Protein AF-A0A5M3WFB1-F1 (afdb_monomer)

Organism: NCBI:txid150177

Solvent-accessible surface area (backbone atoms only — not comparable to full-atom values): 5311 Å² total; per-residue (Å²): 134,85,79,57,70,68,58,54,53,51,54,52,50,53,52,51,53,53,52,54,74,70,43,91,53,64,64,71,72,43,43,65,61,46,36,66,29,80,88,27,62,58,28,31,40,52,50,42,56,74,67,59,83,50,86,49,73,70,54,30,53,52,51,15,51,51,53,44,51,52,52,53,50,51,51,52,52,53,52,52,52,55,50,51,54,52,51,52,59,59,73,77,105

Foldseek 3Di:
DDDDPVVVVVVVVVVVVVVVVPDPDPCVVCVVVVLCDLQDLNVLLVVLVVVVPDDDPVVSSVRSVVSSVVVVVVVVVVVVVVVVVVVVVVVVD

Structure (mmCIF, N/CA/C/O backbone):
data_AF-A0A5M3WFB1-F1
#
_entry.id   AF-A0A5M3WFB1-F1
#
loop_
_atom_site.group_PDB
_atom_site.id
_atom_site.type_symbol
_atom_site.label_atom_id
_atom_site.label_alt_id
_atom_site.label_comp_id
_atom_site.label_asym_id
_atom_site.label_entity_id
_atom_site.label_seq_id
_atom_site.pdbx_PDB_ins_code
_atom_site.Cartn_x
_atom_site.Cartn_y
_atom_site.Cartn_z
_atom_site.occupancy
_atom_site.B_iso_or_equiv
_atom_site.auth_seq_id
_atom_site.auth_comp_id
_atom_site.auth_asym_id
_atom_site.auth_atom_id
_atom_site.pdbx_PDB_model_num
ATOM 1 N N . MET A 1 1 ? 25.811 -29.588 -16.305 1.00 66.56 1 MET A N 1
ATOM 2 C CA . MET A 1 1 ? 26.161 -28.238 -16.805 1.00 66.56 1 MET A CA 1
ATOM 3 C C . MET A 1 1 ? 24.993 -27.297 -16.527 1.00 66.56 1 MET A C 1
ATOM 5 O O . MET A 1 1 ? 23.859 -27.699 -16.760 1.00 66.56 1 MET A O 1
ATOM 9 N N . ALA A 1 2 ? 25.236 -26.109 -15.965 1.00 73.75 2 ALA A N 1
ATOM 10 C CA . ALA A 1 2 ? 24.181 -25.124 -15.696 1.00 73.75 2 ALA A CA 1
ATOM 11 C C . ALA A 1 2 ? 23.726 -24.452 -17.005 1.00 73.75 2 ALA A C 1
ATOM 13 O O . ALA A 1 2 ? 24.557 -24.175 -17.867 1.00 73.75 2 ALA A O 1
ATOM 14 N N . ARG A 1 3 ? 22.417 -24.209 -17.166 1.00 75.81 3 ARG A N 1
ATOM 15 C CA . ARG A 1 3 ? 21.880 -23.533 -18.360 1.00 75.81 3 ARG A CA 1
ATOM 16 C C . ARG A 1 3 ? 22.332 -22.067 -18.408 1.00 75.81 3 ARG A C 1
ATOM 18 O O . ARG A 1 3 ? 22.365 -21.425 -17.355 1.00 75.81 3 ARG A O 1
ATOM 25 N N . PRO A 1 4 ? 22.619 -21.512 -19.596 1.00 83.12 4 PRO A N 1
ATOM 26 C CA . PRO A 1 4 ? 22.940 -20.098 -19.747 1.00 83.12 4 PRO A CA 1
ATOM 27 C C . PRO A 1 4 ? 21.760 -19.199 -19.333 1.00 83.12 4 PRO A C 1
ATOM 29 O O . PRO A 1 4 ? 20.585 -19.556 -19.451 1.00 83.12 4 PRO A O 1
ATOM 32 N N . GLN A 1 5 ? 22.068 -17.995 -18.847 1.00 81.81 5 GLN A N 1
ATOM 33 C CA . GLN A 1 5 ? 21.086 -17.076 -18.250 1.00 81.81 5 GLN A CA 1
ATOM 34 C C . GLN A 1 5 ? 19.965 -16.647 -19.218 1.00 81.81 5 GLN A C 1
ATOM 36 O O . GLN A 1 5 ? 18.823 -16.426 -18.804 1.00 81.81 5 GLN A O 1
ATOM 41 N N . SER A 1 6 ? 20.269 -16.548 -20.514 1.00 84.50 6 SER A N 1
ATOM 42 C CA . SER A 1 6 ? 19.301 -16.233 -21.572 1.00 84.50 6 SER A CA 1
ATOM 43 C C . SER A 1 6 ? 18.230 -17.320 -21.718 1.00 84.50 6 SER A C 1
ATOM 45 O O . SER A 1 6 ? 17.040 -17.004 -21.807 1.00 84.50 6 SER A O 1
ATOM 47 N N . GLU A 1 7 ? 18.621 -18.593 -21.651 1.00 82.69 7 GLU A N 1
ATOM 48 C CA . GLU A 1 7 ? 17.697 -19.731 -21.682 1.00 82.69 7 GLU A CA 1
ATOM 49 C C . GLU A 1 7 ? 16.826 -19.786 -20.426 1.00 82.69 7 GLU A C 1
ATOM 51 O O . GLU A 1 7 ? 15.615 -19.994 -20.518 1.00 82.69 7 GLU A O 1
ATOM 56 N N . LEU A 1 8 ? 17.401 -19.525 -19.246 1.00 86.44 8 LEU A N 1
ATOM 57 C CA . LEU A 1 8 ? 16.634 -19.446 -17.997 1.00 86.44 8 LEU A CA 1
ATOM 58 C C . LEU A 1 8 ? 15.572 -18.337 -18.050 1.00 86.44 8 LEU A C 1
ATOM 60 O O . LEU A 1 8 ? 14.443 -18.532 -17.598 1.00 86.44 8 LEU A O 1
ATOM 64 N N . SER A 1 9 ? 15.907 -17.188 -18.641 1.00 90.31 9 SER A N 1
ATOM 65 C CA . SER A 1 9 ? 14.964 -16.086 -18.862 1.00 90.31 9 SER A CA 1
ATOM 66 C C . SER A 1 9 ? 13.818 -16.471 -19.808 1.00 90.31 9 SER A C 1
ATOM 68 O O . SER A 1 9 ? 12.656 -16.165 -19.527 1.00 90.31 9 SER A O 1
ATOM 70 N N . ALA A 1 10 ? 14.113 -17.168 -20.909 1.00 91.19 10 ALA A N 1
ATOM 71 C CA . ALA A 1 10 ? 13.094 -17.627 -21.855 1.00 91.19 10 ALA A CA 1
ATOM 72 C C . ALA A 1 10 ? 12.145 -18.665 -21.228 1.00 91.19 10 ALA A C 1
ATOM 74 O O . ALA A 1 10 ? 10.925 -18.550 -21.359 1.00 91.19 10 ALA A O 1
ATOM 75 N N . VAL A 1 11 ? 12.687 -19.629 -20.474 1.00 92.19 11 VAL A N 1
ATOM 76 C CA . VAL A 1 11 ? 11.893 -20.646 -19.760 1.00 92.19 11 VAL A CA 1
ATOM 77 C C . VAL A 1 11 ? 10.960 -20.003 -18.733 1.00 92.19 11 VAL A C 1
ATOM 79 O O . VAL A 1 11 ? 9.786 -20.366 -18.661 1.00 92.19 11 VAL A O 1
ATOM 82 N N . ARG A 1 12 ? 11.447 -19.015 -17.970 1.00 92.38 12 ARG A N 1
ATOM 83 C CA . ARG A 1 12 ? 10.628 -18.285 -16.988 1.00 92.38 12 ARG A CA 1
ATOM 84 C C . ARG A 1 12 ? 9.483 -17.523 -17.649 1.00 92.38 12 ARG A C 1
ATOM 86 O O . ARG A 1 12 ? 8.360 -17.609 -17.165 1.00 92.38 12 ARG A O 1
ATOM 93 N N . ARG A 1 13 ? 9.745 -16.829 -18.763 1.00 92.50 13 ARG A N 1
ATOM 94 C CA . ARG A 1 13 ? 8.700 -16.123 -19.526 1.00 92.50 13 ARG A CA 1
ATOM 95 C C . ARG A 1 13 ? 7.623 -17.084 -20.020 1.00 92.50 13 ARG A C 1
ATOM 97 O O . ARG A 1 13 ? 6.460 -16.900 -19.682 1.00 92.50 13 ARG A O 1
ATOM 104 N N . ARG A 1 14 ? 8.021 -18.183 -20.670 1.00 95.50 14 ARG A N 1
ATOM 105 C CA . ARG A 1 14 ? 7.082 -19.219 -21.127 1.00 95.50 14 ARG A CA 1
ATOM 106 C C . ARG A 1 14 ? 6.228 -19.775 -19.982 1.00 95.50 14 ARG A C 1
ATOM 108 O O . ARG A 1 14 ? 5.031 -19.980 -20.154 1.00 95.50 14 ARG A O 1
ATOM 115 N N . ALA A 1 15 ? 6.825 -20.021 -18.815 1.00 93.62 15 ALA A N 1
ATOM 116 C CA . ALA A 1 15 ? 6.091 -20.507 -17.647 1.00 93.62 15 ALA A CA 1
ATOM 117 C C . ALA A 1 15 ? 5.059 -19.485 -17.134 1.00 93.62 15 ALA A C 1
ATOM 119 O O . ALA A 1 15 ? 3.938 -19.866 -16.793 1.00 93.62 15 ALA A O 1
ATOM 120 N N . VAL A 1 16 ? 5.415 -18.196 -17.115 1.00 93.44 16 VAL A N 1
ATOM 121 C CA . VAL A 1 16 ? 4.504 -17.101 -16.746 1.00 93.44 16 VAL A CA 1
ATOM 122 C C . VAL A 1 16 ? 3.344 -16.997 -17.737 1.00 93.44 16 VAL A C 1
ATOM 124 O O . VAL A 1 16 ? 2.193 -16.949 -17.302 1.00 93.44 16 VAL A O 1
ATOM 127 N N . ASP A 1 17 ? 3.618 -17.045 -19.040 1.00 94.56 17 ASP A N 1
ATOM 128 C CA . ASP A 1 17 ? 2.588 -16.962 -20.084 1.00 94.56 17 ASP A CA 1
ATOM 129 C C . ASP A 1 17 ? 1.589 -18.121 -19.980 1.00 94.56 17 ASP A C 1
ATOM 131 O O . ASP A 1 17 ? 0.376 -17.906 -19.967 1.00 94.56 17 ASP A O 1
ATOM 135 N N . ILE A 1 18 ? 2.086 -19.352 -19.800 1.00 96.12 18 ILE A N 1
ATOM 136 C CA . ILE A 1 18 ? 1.240 -20.537 -19.583 1.00 96.12 18 ILE A CA 1
ATOM 137 C C . ILE A 1 18 ? 0.408 -20.386 -18.304 1.00 96.12 18 ILE A C 1
ATOM 139 O O . ILE A 1 18 ? -0.782 -20.702 -18.296 1.00 96.12 18 ILE A O 1
ATOM 143 N N . SER A 1 19 ? 1.012 -19.900 -17.216 1.00 93.88 19 SER A N 1
ATOM 144 C CA . SER A 1 19 ? 0.302 -19.676 -15.955 1.00 93.88 19 SER A CA 1
ATOM 145 C C . SER A 1 19 ? -0.833 -18.657 -16.113 1.00 93.88 19 SER A C 1
ATOM 147 O O . SER A 1 19 ? -1.914 -18.860 -15.557 1.00 93.88 19 SER A O 1
ATOM 149 N N . TRP A 1 20 ? -0.618 -17.571 -16.860 1.00 93.50 20 TRP A N 1
ATOM 150 C CA . TRP A 1 20 ? -1.653 -16.564 -17.111 1.00 93.50 20 TRP A CA 1
ATOM 151 C C . TRP A 1 20 ? -2.740 -17.042 -18.066 1.00 93.50 20 TRP A C 1
ATOM 153 O O . TRP A 1 20 ? -3.899 -16.698 -17.857 1.00 93.50 20 TRP A O 1
ATOM 163 N N . ALA A 1 21 ? -2.394 -17.852 -19.067 1.00 93.56 21 ALA A N 1
ATOM 164 C CA . ALA A 1 21 ? -3.369 -18.461 -19.969 1.00 93.56 21 ALA A CA 1
ATOM 165 C C . ALA A 1 21 ? -4.315 -19.427 -19.234 1.00 93.56 21 ALA A C 1
ATOM 167 O O . ALA A 1 21 ? -5.482 -19.541 -19.591 1.00 93.56 21 ALA A O 1
ATOM 168 N N . ARG A 1 22 ? -3.826 -20.096 -18.182 1.00 93.31 22 ARG A N 1
ATOM 169 C CA . ARG A 1 22 ? -4.614 -21.014 -17.341 1.00 93.31 22 ARG A CA 1
ATOM 170 C C . ARG A 1 22 ? -5.385 -20.331 -16.213 1.00 93.31 22 ARG A C 1
ATOM 172 O O . ARG A 1 22 ? -6.086 -21.016 -15.482 1.00 93.31 22 ARG A O 1
ATOM 179 N N . THR A 1 23 ? -5.208 -19.026 -16.014 1.00 94.19 23 THR A N 1
ATOM 180 C CA . THR A 1 23 ? -5.876 -18.292 -14.933 1.00 94.19 23 THR A CA 1
ATOM 181 C C . THR A 1 23 ? -7.210 -17.745 -15.457 1.00 94.19 23 THR A C 1
ATOM 183 O O . THR A 1 23 ? -7.172 -16.795 -16.241 1.00 94.19 23 THR A O 1
ATOM 186 N N . PRO A 1 24 ? -8.365 -18.312 -15.054 1.00 89.62 24 PRO A N 1
ATOM 187 C CA . PRO A 1 24 ? -9.674 -17.888 -15.554 1.00 89.62 24 PRO A CA 1
ATOM 188 C C . PRO A 1 24 ? -10.054 -16.486 -15.064 1.00 89.62 24 PRO A C 1
ATOM 190 O O . PRO A 1 24 ? -10.540 -15.680 -15.851 1.00 89.62 24 PRO A O 1
ATOM 193 N N . ASP A 1 25 ? -9.750 -16.164 -13.803 1.00 94.38 25 ASP A N 1
ATOM 194 C CA . ASP A 1 25 ? -9.923 -14.830 -13.233 1.00 94.38 25 ASP A CA 1
ATOM 195 C C . ASP A 1 25 ? -8.582 -14.276 -12.727 1.00 94.38 25 ASP A C 1
ATOM 197 O O . ASP A 1 25 ? -7.972 -14.758 -11.766 1.00 94.38 25 ASP A O 1
ATOM 201 N N . ARG A 1 26 ? -8.092 -13.236 -13.407 1.00 91.94 26 ARG A N 1
ATOM 202 C CA . ARG A 1 26 ? -6.842 -12.556 -13.041 1.00 91.94 26 ARG A CA 1
ATOM 203 C C . ARG A 1 26 ? -7.010 -11.630 -11.839 1.00 91.94 26 ARG A C 1
ATOM 205 O O . ARG A 1 26 ? -6.036 -11.426 -11.107 1.00 91.94 26 ARG A O 1
ATOM 212 N N . ALA A 1 27 ? -8.196 -11.058 -11.650 1.00 91.88 27 ALA A N 1
ATOM 213 C CA . ALA A 1 27 ? -8.486 -10.192 -10.517 1.00 91.88 27 ALA A CA 1
ATOM 214 C C . ALA A 1 27 ? -8.438 -11.015 -9.230 1.00 91.88 27 ALA A C 1
ATOM 216 O O . ALA A 1 27 ? -7.662 -10.680 -8.336 1.00 91.88 27 ALA A O 1
ATOM 217 N N . GLU A 1 28 ? -9.132 -12.154 -9.190 1.00 92.25 28 GLU A N 1
ATOM 218 C CA . GLU A 1 28 ? -9.105 -13.060 -8.036 1.00 92.25 28 GLU A CA 1
ATOM 219 C C . GLU A 1 28 ? -7.676 -13.518 -7.709 1.00 92.25 28 GLU A C 1
ATOM 221 O O . GLU A 1 28 ? -7.223 -13.400 -6.568 1.00 92.25 28 GLU A O 1
ATOM 226 N N . ARG A 1 29 ? -6.906 -13.935 -8.726 1.00 93.88 29 ARG A N 1
ATOM 227 C CA . ARG A 1 29 ? -5.512 -14.364 -8.534 1.00 93.88 29 ARG A CA 1
ATOM 228 C C . ARG A 1 29 ? -4.621 -13.270 -7.935 1.00 93.88 29 ARG A C 1
ATOM 230 O O . ARG A 1 29 ? -3.698 -13.576 -7.180 1.00 93.88 29 ARG A O 1
ATOM 237 N N . THR A 1 30 ? -4.837 -12.007 -8.301 1.00 93.94 30 THR A N 1
ATOM 238 C CA . THR A 1 30 ? -4.002 -10.882 -7.840 1.00 93.94 30 THR A CA 1
ATOM 239 C C . THR A 1 30 ? -4.532 -10.221 -6.573 1.00 93.94 30 THR A C 1
ATOM 241 O O . THR A 1 30 ? -3.773 -9.527 -5.892 1.00 93.94 30 THR A O 1
ATOM 244 N N . GLN A 1 31 ? -5.785 -10.479 -6.197 1.00 93.19 31 GLN A N 1
ATOM 245 C CA . GLN A 1 31 ? -6.441 -9.860 -5.051 1.00 93.19 31 GLN A CA 1
ATOM 246 C C . GLN A 1 31 ? -5.673 -10.022 -3.728 1.00 93.19 31 GLN A C 1
ATOM 248 O O . GLN A 1 31 ? -5.563 -9.029 -3.006 1.00 93.19 31 GLN A O 1
ATOM 253 N N . PRO A 1 32 ? -5.080 -11.188 -3.390 1.00 93.88 32 PRO A N 1
ATOM 254 C CA . PRO A 1 32 ? -4.300 -11.325 -2.161 1.00 93.88 32 PRO A CA 1
ATOM 255 C C . PRO A 1 32 ? -3.088 -10.389 -2.129 1.00 93.88 32 PRO A C 1
ATOM 257 O O . PRO A 1 32 ? -2.838 -9.727 -1.121 1.00 93.88 32 PRO A O 1
ATOM 260 N N . ALA A 1 33 ? -2.369 -10.279 -3.250 1.00 93.06 33 ALA A N 1
ATOM 261 C CA . ALA A 1 33 ? -1.226 -9.380 -3.371 1.00 93.06 33 ALA A CA 1
ATOM 262 C C . ALA A 1 33 ? -1.666 -7.909 -3.309 1.00 93.06 33 ALA A C 1
ATOM 264 O O . ALA A 1 33 ? -1.041 -7.103 -2.619 1.00 93.06 33 ALA A O 1
ATOM 265 N N . THR A 1 34 ? -2.779 -7.568 -3.963 1.00 92.62 34 THR A N 1
ATOM 266 C CA . THR A 1 34 ? -3.388 -6.233 -3.887 1.00 92.62 34 THR A CA 1
ATOM 267 C C . THR A 1 34 ? -3.785 -5.883 -2.454 1.00 92.62 34 THR A C 1
ATOM 269 O O . THR A 1 34 ? -3.465 -4.796 -1.980 1.00 92.62 34 THR A O 1
ATOM 272 N N . ASN A 1 35 ? -4.418 -6.804 -1.726 1.00 92.69 35 ASN A N 1
ATOM 273 C CA . ASN A 1 35 ? -4.826 -6.608 -0.333 1.00 92.69 35 ASN A CA 1
ATOM 274 C C . ASN A 1 35 ? -3.643 -6.483 0.629 1.00 92.69 35 ASN A C 1
ATOM 276 O O . ASN A 1 35 ? -3.759 -5.794 1.638 1.00 92.69 35 ASN A O 1
ATOM 280 N N . ALA A 1 36 ? -2.511 -7.111 0.314 1.00 93.19 36 ALA A N 1
ATOM 281 C CA . ALA A 1 36 ? -1.272 -6.962 1.068 1.00 93.19 36 ALA A CA 1
ATOM 282 C C . ALA A 1 36 ? -0.528 -5.651 0.756 1.00 93.19 36 ALA A C 1
ATOM 284 O O . ALA A 1 36 ? 0.378 -5.277 1.501 1.00 93.19 36 ALA A O 1
ATOM 285 N N . SER A 1 37 ? -0.894 -4.947 -0.318 1.00 94.06 37 SER A N 1
ATOM 286 C CA . SER A 1 37 ? -0.247 -3.706 -0.739 1.00 94.06 37 SER A CA 1
ATOM 287 C C . SER A 1 37 ? -0.799 -2.481 0.007 1.00 94.06 37 SER A C 1
ATOM 289 O O . SER A 1 37 ? -2.017 -2.375 0.166 1.00 94.06 37 SER A O 1
ATOM 291 N N . PRO A 1 38 ? 0.044 -1.483 0.348 1.00 94.69 38 PRO A N 1
ATOM 292 C CA . PRO A 1 38 ? -0.382 -0.187 0.899 1.00 94.69 38 PRO A CA 1
ATOM 293 C C . PRO A 1 38 ? -1.367 0.600 0.019 1.00 94.69 38 PRO A C 1
ATOM 295 O O . PRO A 1 38 ? -1.935 1.602 0.454 1.00 94.69 38 PRO A O 1
ATOM 298 N N . VAL A 1 39 ? -1.566 0.175 -1.231 1.00 91.56 39 VAL A N 1
ATOM 299 C CA . VAL A 1 39 ? -2.582 0.738 -2.129 1.00 91.56 39 VAL A CA 1
ATOM 300 C C . VAL A 1 39 ? -4.000 0.333 -1.707 1.00 91.56 39 VAL A C 1
ATOM 302 O O . VAL A 1 39 ? -4.933 1.110 -1.915 1.00 91.56 39 VAL A O 1
ATOM 305 N N . SER A 1 40 ? -4.171 -0.837 -1.086 1.00 94.88 40 SER A N 1
ATOM 306 C CA . SER A 1 40 ? -5.467 -1.330 -0.613 1.00 94.88 40 SER A CA 1
ATOM 307 C C . SER A 1 40 ? -5.775 -0.850 0.803 1.00 94.88 40 SER A C 1
ATOM 309 O O . SER A 1 40 ? -4.902 -0.793 1.667 1.00 94.88 40 SER A O 1
ATOM 311 N N . LEU A 1 41 ? -7.050 -0.564 1.076 1.00 95.06 41 LEU A N 1
ATOM 312 C CA . LEU A 1 41 ? -7.513 -0.248 2.428 1.00 95.06 41 LEU A CA 1
ATOM 313 C C . LEU A 1 41 ? -7.384 -1.458 3.373 1.00 95.06 41 LEU A C 1
ATOM 315 O O . LEU A 1 41 ? -7.133 -1.274 4.561 1.00 95.06 41 LEU A O 1
ATOM 319 N N . ALA A 1 42 ? -7.493 -2.684 2.847 1.00 95.50 42 ALA A N 1
ATOM 320 C CA . ALA A 1 42 ? -7.387 -3.916 3.632 1.00 95.50 42 ALA A CA 1
ATOM 321 C C . ALA A 1 42 ? -6.023 -4.050 4.332 1.00 95.50 42 ALA A C 1
ATOM 323 O O . ALA A 1 42 ? -5.966 -4.456 5.493 1.00 95.50 42 ALA A O 1
ATOM 324 N N . HIS A 1 43 ? -4.942 -3.630 3.664 1.00 96.56 43 HIS A N 1
ATOM 325 C CA . HIS A 1 43 ? -3.602 -3.560 4.248 1.00 96.56 43 HIS A CA 1
ATOM 326 C C . HIS A 1 43 ? -3.590 -2.693 5.513 1.00 96.56 43 HIS A C 1
ATOM 328 O O . HIS A 1 43 ? -3.074 -3.098 6.552 1.00 96.56 43 HIS A O 1
ATOM 334 N N . TRP A 1 44 ? -4.203 -1.509 5.445 1.00 96.06 44 TRP A N 1
ATOM 335 C CA . TRP A 1 44 ? -4.227 -0.560 6.556 1.00 96.06 44 TRP A CA 1
ATOM 336 C C . TRP A 1 44 ? -5.144 -1.003 7.690 1.00 96.06 44 TRP A C 1
ATOM 338 O O . TRP A 1 44 ? -4.796 -0.806 8.847 1.00 96.06 44 TRP A O 1
ATOM 348 N N . VAL A 1 45 ? -6.270 -1.652 7.386 1.00 95.69 45 VAL A N 1
ATOM 349 C CA . VAL A 1 45 ? -7.133 -2.257 8.414 1.00 95.69 45 VAL A CA 1
ATOM 350 C C . VAL A 1 45 ? -6.370 -3.328 9.188 1.00 95.69 45 VAL A C 1
ATOM 352 O O . VAL A 1 45 ? -6.395 -3.324 10.418 1.00 95.69 45 VAL A O 1
ATOM 355 N N . LYS A 1 46 ? -5.650 -4.211 8.483 1.00 95.06 46 LYS A N 1
ATOM 356 C CA . LYS A 1 46 ? -4.795 -5.221 9.116 1.00 95.06 46 LYS A CA 1
ATOM 357 C C . LYS A 1 46 ? -3.736 -4.564 10.004 1.00 95.06 46 LYS A C 1
ATOM 359 O O . LYS A 1 46 ? -3.624 -4.930 11.168 1.00 95.06 46 LYS A O 1
ATOM 364 N N . LYS A 1 47 ? -3.041 -3.548 9.490 1.00 94.88 47 LYS A N 1
ATOM 365 C CA . LYS A 1 47 ? -2.010 -2.820 10.237 1.00 94.88 47 LYS A CA 1
ATOM 366 C C . LYS A 1 47 ? -2.552 -2.145 11.504 1.00 94.88 47 LYS A C 1
ATOM 368 O O . LYS A 1 47 ? -1.968 -2.294 12.567 1.00 94.88 47 LYS A O 1
ATOM 373 N N . VAL A 1 48 ? -3.687 -1.448 11.418 1.00 95.25 48 VAL A N 1
ATOM 374 C CA . VAL A 1 48 ? -4.318 -0.792 12.581 1.00 95.25 48 VAL A CA 1
ATOM 375 C C . VAL A 1 48 ? -4.739 -1.816 13.638 1.00 95.25 48 VAL A C 1
ATOM 377 O O . VAL A 1 48 ? -4.586 -1.564 14.832 1.00 95.25 48 VAL A O 1
ATOM 380 N N . ARG A 1 49 ? -5.245 -2.980 13.213 1.00 94.25 49 ARG A N 1
ATOM 381 C CA . ARG A 1 49 ? -5.578 -4.081 14.128 1.00 94.25 49 ARG A CA 1
ATOM 382 C C . ARG A 1 49 ? -4.334 -4.648 14.814 1.00 94.25 49 ARG A C 1
ATOM 384 O O . ARG A 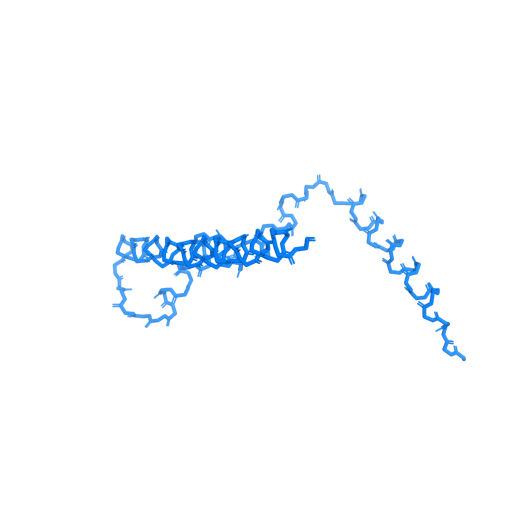1 49 ? -4.381 -4.884 16.015 1.00 94.25 49 ARG A O 1
ATOM 391 N N . GLU A 1 50 ? -3.239 -4.831 14.078 1.00 94.75 50 GLU A N 1
ATOM 392 C CA . GLU A 1 50 ? -1.952 -5.295 14.621 1.00 94.75 50 GLU A CA 1
ATOM 393 C C . GLU A 1 50 ? -1.335 -4.294 15.608 1.00 94.75 50 GLU A C 1
ATOM 395 O O . GLU A 1 50 ? -0.755 -4.704 16.608 1.00 94.7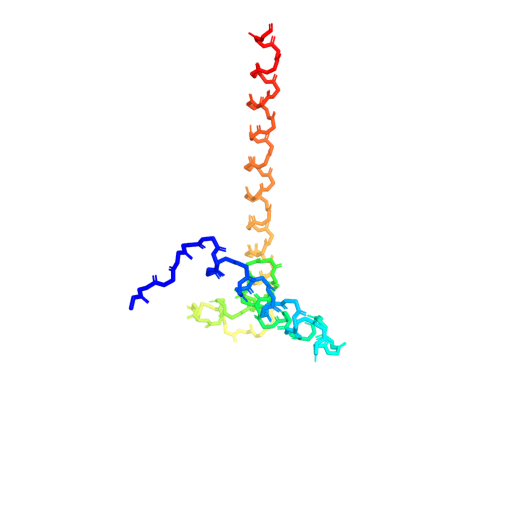5 50 GLU A O 1
ATOM 400 N N . GLU A 1 51 ? -1.500 -2.989 15.371 1.00 93.19 51 GLU A N 1
ATOM 401 C CA . GLU A 1 51 ? -1.055 -1.938 16.296 1.00 93.19 51 GLU A CA 1
ATOM 402 C C . GLU A 1 51 ? -1.852 -1.941 17.615 1.00 93.19 51 GLU A C 1
ATOM 404 O O . GLU A 1 51 ? -1.348 -1.482 18.638 1.00 93.19 51 GLU A O 1
ATOM 409 N N . GLY A 1 52 ? -3.094 -2.440 17.619 1.00 89.25 52 GLY A N 1
ATOM 410 C CA . GLY A 1 52 ? -3.914 -2.599 18.829 1.00 89.25 52 GLY A CA 1
ATOM 411 C C . GLY A 1 52 ? -4.338 -1.291 19.517 1.00 89.25 52 GLY A C 1
ATOM 412 O O . GLY A 1 52 ? -4.951 -1.327 20.585 1.00 89.25 52 GLY A O 1
ATOM 413 N N . LEU A 1 53 ? -4.040 -0.133 18.916 1.00 84.94 53 LEU A N 1
ATOM 414 C CA . LEU A 1 53 ? -4.313 1.197 19.477 1.00 84.94 53 LEU A CA 1
ATOM 415 C C . LEU A 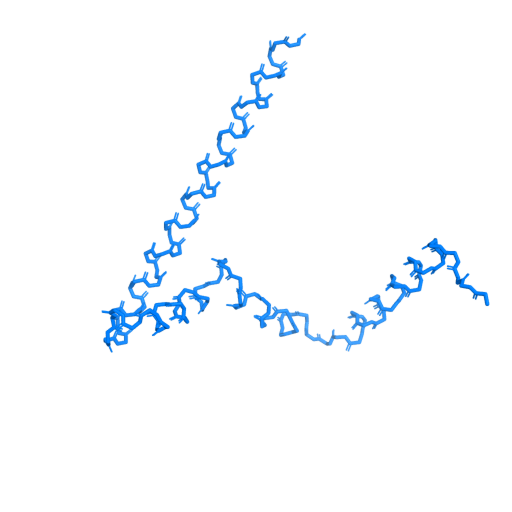1 53 ? -5.802 1.563 19.451 1.00 84.94 53 LEU A C 1
ATOM 417 O O . LEU A 1 53 ? -6.269 2.356 20.266 1.00 84.94 53 LEU A O 1
ATOM 421 N N . VAL A 1 54 ? -6.552 0.986 18.513 1.00 87.62 54 VAL A N 1
ATOM 422 C CA . VAL A 1 54 ? -7.973 1.262 18.305 1.00 87.62 54 VAL A CA 1
ATOM 423 C C . VAL A 1 54 ? -8.750 -0.042 18.432 1.00 87.62 54 VAL A C 1
ATOM 425 O O . VAL A 1 54 ? -8.469 -1.002 17.721 1.00 87.62 54 VAL A O 1
ATOM 428 N N . LYS A 1 55 ? -9.723 -0.079 19.350 1.00 84.06 55 LYS A N 1
ATOM 429 C CA . LYS A 1 55 ? -10.474 -1.303 19.696 1.00 84.06 55 LYS A CA 1
ATOM 430 C C . LYS A 1 55 ? -11.865 -1.388 19.062 1.00 84.06 55 LYS A C 1
ATOM 432 O O . LYS A 1 55 ? -12.414 -2.475 18.940 1.00 84.06 55 LYS A O 1
ATOM 437 N N . SER A 1 56 ? -12.442 -0.251 18.683 1.00 93.12 56 SER A N 1
ATOM 438 C CA . SER A 1 56 ? -13.754 -0.166 18.034 1.00 93.12 56 SER A CA 1
ATOM 439 C C . SER A 1 56 ? -13.617 -0.400 16.531 1.00 93.12 56 SER A C 1
ATOM 441 O O . SER A 1 56 ? -12.775 0.214 15.878 1.00 93.12 56 SER A O 1
ATOM 443 N N . GLU A 1 57 ? -14.465 -1.259 15.966 1.00 90.12 57 GLU A N 1
ATOM 444 C CA . GLU A 1 57 ? -14.417 -1.618 14.543 1.00 90.12 57 GLU A CA 1
ATOM 445 C C . GLU A 1 57 ? -14.664 -0.408 13.623 1.00 90.12 57 GLU A C 1
ATOM 447 O O . GLU A 1 57 ? -13.992 -0.237 12.603 1.00 90.12 57 GLU A O 1
ATOM 452 N N . ALA A 1 58 ? -15.571 0.492 14.015 1.00 91.19 58 ALA A N 1
ATOM 453 C CA . ALA A 1 58 ? -15.821 1.730 13.279 1.00 91.19 58 ALA A CA 1
ATOM 454 C C . ALA A 1 58 ? -14.588 2.652 13.277 1.00 91.19 58 ALA A C 1
ATOM 456 O O . ALA A 1 58 ? -14.247 3.258 12.254 1.00 91.19 58 ALA A O 1
ATOM 457 N N . ASP A 1 59 ? -13.884 2.717 14.407 1.00 93.69 59 ASP A N 1
ATOM 458 C CA . ASP A 1 59 ? -12.696 3.553 14.552 1.00 93.69 59 ASP A CA 1
ATOM 459 C C . ASP A 1 59 ? -11.478 2.941 13.851 1.00 93.69 59 ASP A C 1
ATOM 461 O O . ASP A 1 59 ? -10.669 3.683 13.288 1.00 93.69 59 ASP A O 1
ATOM 465 N N . ILE A 1 60 ? -11.377 1.607 13.784 1.00 94.75 60 ILE A N 1
ATOM 466 C CA . ILE A 1 60 ? -10.355 0.901 12.994 1.00 94.75 60 ILE A CA 1
ATOM 467 C C . ILE A 1 60 ? -10.469 1.298 1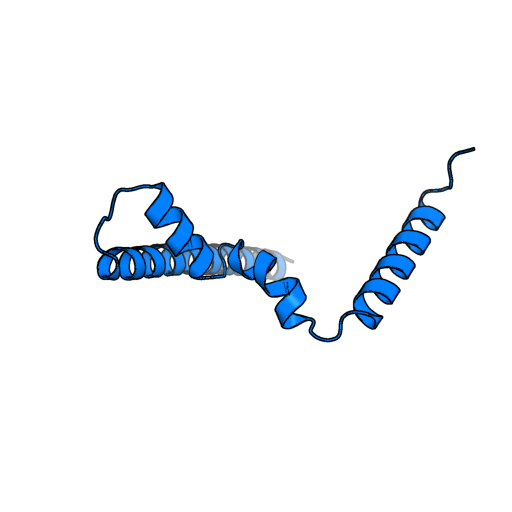1.520 1.00 94.75 60 ILE A C 1
ATOM 469 O O . ILE A 1 60 ? -9.473 1.672 10.894 1.00 94.75 60 ILE A O 1
ATOM 473 N N . LEU A 1 61 ? -11.683 1.281 10.961 1.00 95.06 61 LEU A N 1
ATOM 474 C CA . LEU A 1 61 ? -11.913 1.684 9.571 1.00 95.06 61 LEU A CA 1
ATOM 475 C C . LEU A 1 61 ? -11.560 3.157 9.334 1.00 95.06 61 LEU A C 1
ATOM 477 O O . LEU A 1 61 ? -10.983 3.500 8.297 1.00 95.06 61 LEU A O 1
ATOM 481 N N . LYS A 1 62 ? -11.884 4.038 10.284 1.00 95.81 62 LYS A N 1
ATOM 482 C CA . LYS A 1 62 ? -11.550 5.466 10.203 1.00 95.81 62 LYS A CA 1
ATOM 483 C C . LYS A 1 62 ? -10.037 5.694 10.250 1.00 95.81 62 LYS A C 1
ATOM 485 O O . LYS A 1 62 ? -9.506 6.423 9.409 1.00 95.81 62 LYS A O 1
ATOM 490 N N . ALA A 1 63 ? -9.339 5.037 11.172 1.00 95.44 63 ALA A N 1
ATOM 491 C CA . ALA A 1 63 ? -7.885 5.092 11.278 1.00 95.44 63 ALA A CA 1
ATOM 492 C C . ALA A 1 63 ? -7.209 4.551 10.008 1.00 95.44 63 ALA A C 1
ATOM 494 O O . ALA A 1 63 ? -6.334 5.213 9.450 1.00 95.44 63 ALA A O 1
ATOM 495 N N . ALA A 1 64 ? -7.673 3.415 9.480 1.00 96.06 64 ALA A N 1
ATOM 49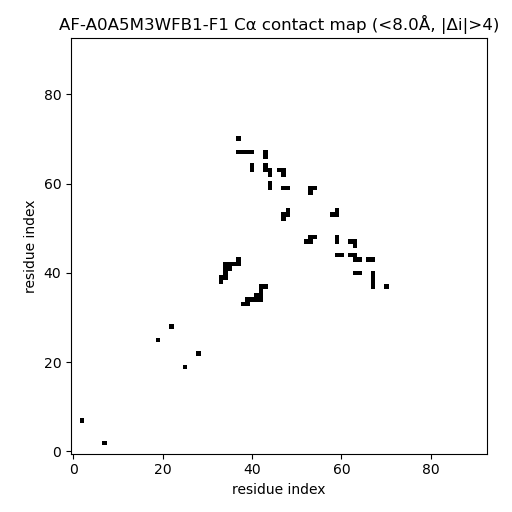6 C CA . ALA A 1 64 ? -7.150 2.832 8.246 1.00 96.06 64 ALA A CA 1
ATOM 497 C C . ALA A 1 64 ? -7.290 3.783 7.045 1.00 96.06 64 ALA A C 1
ATOM 499 O O . ALA A 1 64 ? -6.343 3.951 6.273 1.00 96.06 64 ALA A O 1
ATOM 500 N N . LYS A 1 65 ? -8.437 4.466 6.908 1.00 96.19 65 LYS A N 1
ATOM 501 C CA . LYS A 1 65 ? -8.645 5.487 5.863 1.00 96.19 65 LYS A CA 1
ATOM 502 C C . LYS A 1 65 ? -7.679 6.664 6.010 1.00 96.19 65 LYS A C 1
ATOM 504 O O . LYS A 1 65 ? -7.146 7.140 5.008 1.00 96.19 65 LYS A O 1
ATOM 509 N N . ASN A 1 66 ? -7.430 7.119 7.237 1.00 96.44 66 ASN A N 1
ATOM 510 C CA . ASN A 1 66 ? -6.481 8.203 7.498 1.00 96.44 66 ASN A CA 1
ATOM 511 C C . ASN A 1 66 ? -5.049 7.801 7.128 1.00 96.44 66 ASN A C 1
ATOM 513 O O . ASN A 1 66 ? -4.368 8.560 6.437 1.00 96.44 66 ASN A O 1
ATOM 517 N N . TYR A 1 67 ? -4.619 6.597 7.511 1.00 96.00 67 TYR A N 1
ATOM 518 C CA . TYR A 1 67 ? -3.313 6.061 7.126 1.00 96.00 67 TYR A CA 1
ATOM 519 C C . TYR A 1 67 ? -3.157 5.947 5.606 1.00 96.00 67 TYR A C 1
ATOM 521 O O . TYR A 1 67 ? -2.163 6.417 5.047 1.00 96.00 67 TYR A O 1
ATOM 529 N N . HIS A 1 68 ? -4.162 5.392 4.922 1.00 96.94 68 HIS A N 1
ATOM 530 C CA . HIS A 1 68 ? -4.171 5.292 3.461 1.00 96.94 68 HIS A CA 1
ATOM 531 C C . HIS A 1 68 ? -4.049 6.666 2.795 1.00 96.94 68 HIS A C 1
ATOM 533 O O . HIS A 1 68 ? -3.196 6.875 1.929 1.00 96.94 68 HIS A O 1
ATOM 539 N N . ARG A 1 69 ? -4.837 7.644 3.254 1.00 97.00 69 ARG A N 1
ATOM 540 C CA . ARG A 1 69 ? -4.791 9.020 2.745 1.00 97.00 69 ARG A CA 1
ATOM 541 C C . ARG A 1 69 ? -3.428 9.674 2.973 1.00 97.00 69 ARG A C 1
ATOM 543 O O . ARG A 1 69 ? -2.922 10.347 2.070 1.00 97.00 69 ARG A O 1
ATOM 550 N N . ALA A 1 70 ? -2.830 9.485 4.147 1.00 96.75 70 ALA A N 1
ATOM 551 C CA . ALA A 1 70 ? -1.504 10.008 4.458 1.00 96.75 70 ALA A CA 1
ATOM 552 C C . ALA A 1 70 ? -0.444 9.421 3.511 1.00 96.75 70 ALA A C 1
ATOM 554 O O . ALA A 1 70 ? 0.340 10.168 2.919 1.00 96.75 70 ALA A O 1
ATOM 555 N N . TYR A 1 71 ? -0.483 8.106 3.280 1.00 96.69 71 TYR A N 1
ATOM 556 C CA . TYR A 1 71 ? 0.413 7.428 2.344 1.00 96.69 71 TYR A CA 1
ATOM 557 C C . TYR A 1 71 ? 0.260 7.943 0.904 1.00 96.69 71 TYR A C 1
ATOM 559 O O . TYR A 1 71 ? 1.250 8.295 0.257 1.00 96.69 71 TYR A O 1
ATOM 567 N N . MET A 1 72 ? -0.974 8.074 0.410 1.00 95.19 72 MET A N 1
ATOM 568 C CA . MET A 1 72 ? -1.228 8.595 -0.940 1.00 95.19 72 MET A CA 1
ATOM 569 C C . MET A 1 72 ? -0.776 10.050 -1.097 1.00 95.19 72 MET A C 1
ATOM 571 O O . MET A 1 72 ? -0.195 10.421 -2.120 1.00 95.19 72 MET A O 1
ATOM 575 N N . THR A 1 73 ? -0.967 10.865 -0.059 1.00 96.75 73 THR A N 1
ATOM 576 C CA . THR A 1 73 ? -0.460 12.244 -0.030 1.00 96.75 73 THR A CA 1
ATOM 577 C C . THR A 1 73 ? 1.065 12.257 -0.126 1.00 96.75 73 THR A C 1
ATOM 579 O O . THR A 1 73 ? 1.625 12.992 -0.941 1.00 96.75 73 THR A O 1
ATOM 582 N N . GLN A 1 74 ? 1.750 11.392 0.626 1.00 96.38 74 GLN A N 1
ATOM 583 C CA . GLN A 1 74 ? 3.206 11.267 0.569 1.00 96.38 74 GLN A CA 1
ATOM 584 C C . GLN A 1 74 ? 3.698 10.887 -0.838 1.00 96.38 74 GLN A C 1
ATOM 586 O O . GLN A 1 74 ? 4.671 11.469 -1.328 1.00 96.38 74 GLN A O 1
ATOM 591 N N . LEU A 1 75 ? 3.033 9.940 -1.508 1.00 95.75 75 LEU A N 1
ATOM 592 C CA . LEU A 1 75 ? 3.361 9.565 -2.888 1.00 95.75 75 LEU A CA 1
ATOM 593 C C . LEU A 1 75 ? 3.174 10.734 -3.860 1.00 95.75 75 LEU A C 1
ATOM 595 O O . LEU A 1 75 ? 4.049 10.983 -4.692 1.00 95.75 75 LEU A O 1
ATOM 599 N N . SER A 1 76 ? 2.077 11.481 -3.730 1.00 95.56 76 SER A N 1
ATOM 600 C CA . SER A 1 76 ? 1.797 12.653 -4.568 1.00 95.56 76 SER A CA 1
ATOM 601 C C . SER A 1 76 ? 2.863 13.744 -4.416 1.00 95.56 76 SER A C 1
ATOM 603 O O . SER A 1 76 ? 3.359 14.286 -5.411 1.00 95.56 76 SER A O 1
ATOM 605 N N . LEU A 1 77 ? 3.289 14.019 -3.180 1.00 96.88 77 LEU A N 1
ATOM 606 C CA . LEU A 1 77 ? 4.360 14.978 -2.89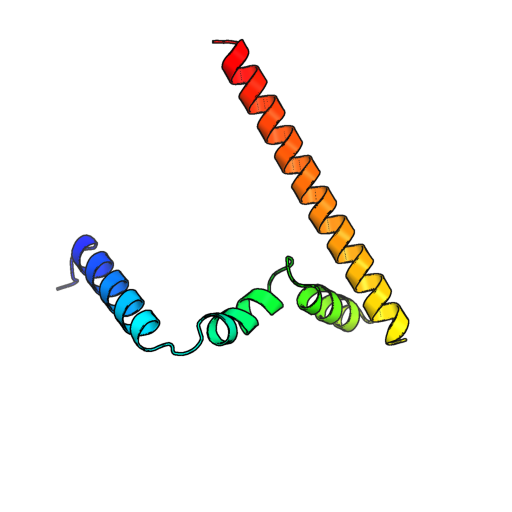9 1.00 96.88 77 LEU A CA 1
ATOM 607 C C . LEU A 1 77 ? 5.690 14.534 -3.521 1.00 96.88 77 LEU A C 1
ATOM 609 O O . LEU A 1 77 ? 6.345 15.327 -4.203 1.00 96.88 77 LEU A O 1
ATOM 613 N N . LYS A 1 78 ? 6.059 13.254 -3.368 1.00 96.19 78 LYS A N 1
ATOM 614 C CA . LYS A 1 78 ? 7.268 12.681 -3.989 1.00 96.19 78 LYS A CA 1
ATOM 615 C C . LYS A 1 78 ? 7.229 12.787 -5.515 1.00 96.19 78 LYS A C 1
ATOM 617 O O . LYS A 1 78 ? 8.206 13.219 -6.127 1.00 96.19 78 LYS A O 1
ATOM 622 N N . ALA A 1 79 ? 6.099 12.444 -6.131 1.00 95.56 79 ALA A N 1
ATOM 623 C CA . ALA A 1 79 ? 5.921 12.541 -7.578 1.00 95.56 79 ALA A CA 1
ATOM 624 C C . ALA A 1 79 ? 6.032 13.994 -8.068 1.00 95.56 79 ALA A C 1
ATOM 626 O O . ALA A 1 79 ? 6.690 14.266 -9.074 1.00 95.56 79 ALA A O 1
ATOM 627 N N . SER A 1 80 ? 5.435 14.936 -7.338 1.00 96.06 80 SER A N 1
ATOM 628 C CA . SER A 1 80 ? 5.503 16.365 -7.655 1.00 96.06 80 SER A CA 1
ATOM 629 C C . SER A 1 80 ? 6.937 16.894 -7.582 1.00 96.06 80 SER A C 1
ATOM 631 O O . SER A 1 80 ? 7.380 17.585 -8.499 1.00 96.06 80 SER A O 1
ATOM 633 N N . ALA A 1 81 ? 7.695 16.514 -6.551 1.00 95.88 81 ALA A N 1
ATOM 634 C CA . ALA A 1 81 ? 9.108 16.864 -6.431 1.00 95.88 81 ALA A CA 1
ATOM 635 C C . ALA A 1 81 ? 9.941 16.302 -7.598 1.00 95.88 81 ALA A C 1
ATOM 637 O O . ALA A 1 81 ? 10.708 17.038 -8.218 1.00 95.88 81 ALA A O 1
ATOM 638 N N . ALA A 1 82 ? 9.741 15.032 -7.963 1.00 95.62 82 ALA A N 1
ATOM 639 C CA . ALA A 1 82 ? 10.439 14.406 -9.088 1.00 95.62 82 ALA A CA 1
ATOM 640 C C . ALA A 1 82 ? 10.125 15.078 -10.440 1.00 95.62 82 ALA A C 1
ATOM 642 O O . ALA A 1 82 ? 11.003 15.227 -11.290 1.00 95.62 82 ALA A O 1
ATOM 643 N N . ARG A 1 83 ? 8.881 15.526 -10.651 1.00 94.31 83 ARG A N 1
ATOM 644 C CA . ARG A 1 83 ? 8.510 16.283 -11.860 1.00 94.31 83 ARG A CA 1
ATOM 645 C C . ARG A 1 83 ? 9.197 17.644 -11.907 1.00 94.31 83 ARG A C 1
ATOM 647 O O . ARG A 1 83 ? 9.714 18.009 -12.959 1.00 94.31 83 ARG A O 1
ATOM 654 N N . ARG A 1 84 ? 9.256 18.360 -10.777 1.00 93.31 84 ARG A N 1
ATOM 655 C CA . ARG A 1 84 ? 9.953 19.655 -10.679 1.00 93.31 84 ARG A CA 1
ATOM 656 C C . ARG A 1 84 ? 11.437 19.523 -11.013 1.00 93.31 84 ARG A C 1
ATOM 658 O O . ARG A 1 84 ? 11.945 20.299 -11.815 1.00 93.31 84 ARG A O 1
ATOM 665 N N . THR A 1 85 ? 12.120 18.515 -10.469 1.00 92.75 85 THR A N 1
ATOM 666 C CA . THR A 1 85 ? 13.546 18.294 -10.765 1.00 92.75 85 THR A CA 1
ATOM 667 C C . THR A 1 85 ? 13.778 17.906 -12.223 1.00 92.75 85 THR A C 1
ATOM 669 O O . THR A 1 85 ? 14.736 18.378 -12.832 1.00 92.75 85 THR A O 1
ATOM 672 N N . LYS A 1 86 ? 12.894 17.093 -12.818 1.00 93.31 86 LYS A N 1
ATOM 673 C CA . LYS A 1 86 ? 12.963 16.756 -14.247 1.00 93.31 86 LYS A CA 1
ATOM 674 C C . LYS A 1 86 ? 12.768 17.989 -15.134 1.00 93.31 86 LYS A C 1
ATOM 676 O O . LYS A 1 86 ? 13.529 18.158 -16.080 1.00 93.31 86 LYS A O 1
ATOM 681 N N . ALA A 1 87 ? 11.793 18.843 -14.820 1.00 91.94 87 ALA A N 1
ATOM 682 C CA . ALA A 1 87 ? 11.550 20.083 -15.556 1.00 91.94 87 ALA A CA 1
ATOM 683 C C 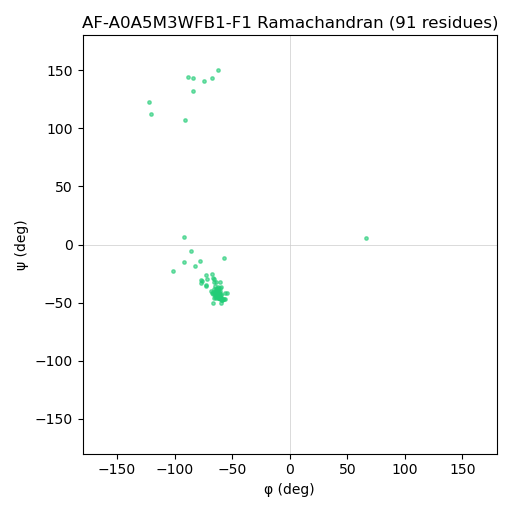. ALA A 1 87 ? 12.746 21.045 -15.456 1.00 91.94 87 ALA A C 1
ATOM 685 O O . ALA A 1 87 ? 13.205 21.541 -16.478 1.00 91.94 87 ALA A O 1
ATOM 686 N N . ALA A 1 88 ? 13.319 21.223 -14.261 1.00 87.44 88 ALA A N 1
ATOM 687 C CA . ALA A 1 88 ? 14.516 22.044 -14.067 1.00 87.44 88 ALA A CA 1
ATOM 688 C C . ALA A 1 88 ? 15.729 21.514 -14.856 1.00 87.44 88 ALA A C 1
ATOM 690 O O . ALA A 1 88 ? 16.437 22.286 -15.492 1.00 87.44 88 ALA A O 1
ATOM 691 N N . LYS A 1 89 ? 15.937 20.188 -14.884 1.00 89.56 89 LYS A N 1
ATOM 692 C CA . LYS A 1 89 ? 16.987 19.556 -15.706 1.00 89.56 89 LYS A CA 1
ATOM 693 C C . LYS A 1 89 ? 16.756 19.714 -17.210 1.00 89.56 89 LYS A C 1
ATOM 695 O O . LYS A 1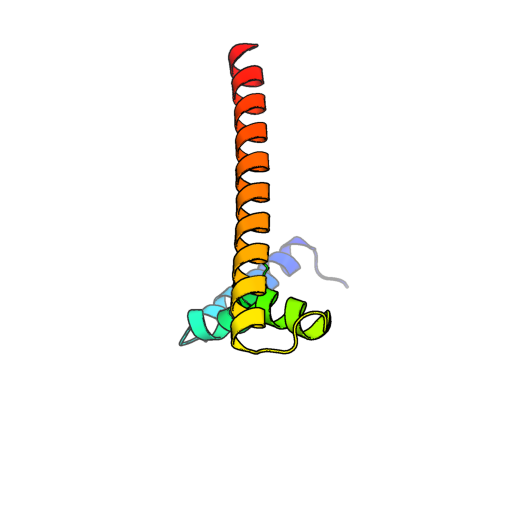 89 ? 17.724 19.743 -17.958 1.00 89.56 89 LYS A O 1
ATOM 700 N N . ALA A 1 90 ? 15.499 19.751 -17.647 1.00 85.31 90 ALA A N 1
ATOM 701 C CA . ALA A 1 90 ? 15.151 19.944 -19.049 1.00 85.31 90 ALA A CA 1
ATOM 702 C C . ALA A 1 90 ? 15.296 21.409 -19.490 1.00 85.31 90 ALA A C 1
ATOM 704 O O . ALA A 1 90 ? 15.668 21.634 -20.628 1.00 85.31 90 ALA A O 1
ATOM 705 N N . ALA A 1 91 ? 15.032 22.375 -18.602 1.00 76.06 91 ALA A N 1
ATOM 706 C CA . ALA A 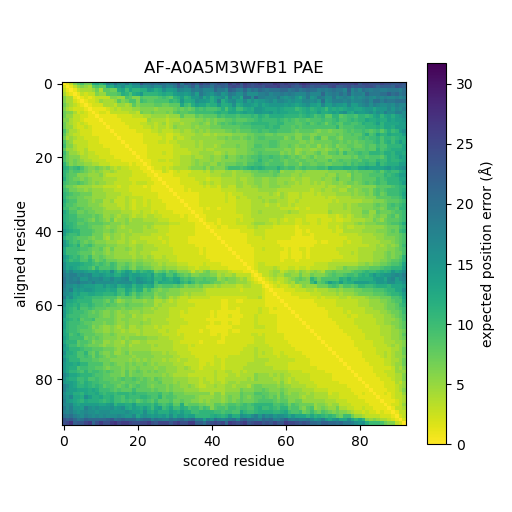1 91 ? 15.155 23.810 -18.879 1.00 76.06 91 ALA A CA 1
ATOM 707 C C . ALA A 1 91 ? 16.592 24.357 -18.751 1.00 76.06 91 ALA A C 1
ATOM 709 O O . ALA A 1 91 ? 16.874 25.444 -19.237 1.00 76.06 91 ALA A O 1
ATOM 710 N N . GLY A 1 92 ? 17.482 23.635 -18.061 1.00 74.19 92 GLY A N 1
ATOM 711 C CA . GLY A 1 92 ? 18.914 23.952 -17.972 1.00 74.19 92 GLY A CA 1
ATOM 712 C C . GLY A 1 92 ? 19.785 23.268 -19.036 1.00 74.19 92 GLY A C 1
ATOM 713 O O . GLY A 1 92 ? 21.008 23.321 -18.927 1.00 74.19 92 GLY A O 1
ATOM 714 N N . ARG A 1 93 ? 19.171 22.578 -20.002 1.00 54.16 93 ARG A N 1
ATOM 715 C CA . ARG A 1 93 ? 19.790 22.102 -21.247 1.00 54.16 93 ARG A CA 1
ATOM 716 C C . ARG A 1 93 ? 19.353 23.011 -22.383 1.00 54.16 93 ARG A C 1
ATOM 718 O O . ARG A 1 93 ? 20.172 23.172 -23.308 1.00 54.16 93 ARG A O 1
#

Radius of gyration: 21.11 Å; Cα contacts (8 Å, |Δi|>4): 41; chains: 1; bounding box: 42×52×42 Å

Secondary structure (DSSP, 8-state):
-PPPHHHHHHHHHHHHHHHHHT-S-HHHHHHHHHHHSTTSHHHHHHHHHHH----SHHHHHHHHHHHHHHHHHHHHHHHHHHHHHHHHHHHT-

pLDDT: mean 91.59, std 6.89, range [54.16, 97.0]

Mean predicted aligned error: 6.53 Å

Sequence (93 aa):
MARPQSELSAVRRRAVDISWARTPDRAERTQPATNASPVSLAHWVKKVREEGLVKSEADILKAAKNYHRAYMTQLSLKASAARRTKAAKAAGR

=== Feature glossary ===
The features interleaved in this record are:

— What the protein is —

Sequence gives the chain of amino acids in standard one-letter code (A=alanine, C=cysteine, …, Y=tyrosine), read N→C. It is the only feature that is directly encoded by the gene; all structural features are derived from the folded form of this sequence.

Database cross-references. InterPro integrates a dozen domain/family signature databases into unified entries with residue-range hits. GO terms attach function/process/location labels with evidence codes. CATH codes position the fold in a four-level structural taxonomy. Organism is the NCBI-taxonomy species name.

— Where its atoms are —

Atomic coordinates in PDBx/mmCIF format — the same representation the Protein Data Bank distributes. Each line of the _atom_site loop places one backbone atom in Cartesian space (units: ångströms, origin: arbitrary).

The six renders are orthographic views along the three Cartesian axes in both directions. Representation (cartoon, sticks, or surface) and color scheme (sequence-rainbow or by-chain) vary across proteins so the training set covers all the common visualization conventions.

— Local backbone conformation —

Eight-state secondary structure (DSSP): H is the canonical α-helix, G the tighter 3₁₀-helix, I the wider π-helix; E/B are β-structure, T and S are turns and bends, and '-' is everything else. DSSP derives these from the pattern of main-chain N–H···O=C hydrogen bonds, not from the sequence.

P-SEA three-state annotation labels each residue as helix, strand, or coil based purely on the geometry of the Cα trace. It serves as a fallback when the full backbone (and thus DSSP) is unavailable.

The φ/ψ torsion pair specifies the backbone conformation at each residue. φ rotates about the N–Cα bond, ψ about the Cα–C bond. Steric clashes forbid most of the (φ, ψ) plane — the allowed regions (α-helix basin, β-sheet basin, left-handed helix) are the Ramachandran-allowed regions.

— Global shape and packing —

The geometric summary reports three shape descriptors. Rg (radius of gyration) measures how spread out the Cα atoms are about their centre of mass; compact globular proteins have small Rg, elongated or unfolded ones large. Cα contacts (<8 Å, |i−j|>4) count long-range residue pairs in spatial proximity — high for tightly packed folds, near zero for rods or random coil. The bounding-box extents give the protein's footprint along x, y, z in Å.

Solvent-accessible surface area (SASA) is the area in Å² traced out by the centre of a 1.4 Å probe sphere (a water molecule) rolled over the protein's van der Waals surface (Shrake–Rupley / Lee–Richards construction). Buried residues have near-zero SASA; fully exposed residues can exceed 200 Å². The total SASA scales roughly with the number of surface residues.

The contact map is a binary N×N matrix image: pixel (i, j) is dark where Cα_i and Cα_j are within 8 Å and |i−j|>4. Because the |i−j|>4 filter removes local helical contacts, off-diagonal stripes parallel to the main diagonal indicate parallel β-sheets; stripes perpendicular to it indicate antiparallel β-sheets. The Ramachandran plot scatters every residue's (φ, ψ) pair against the sterically allowed regions. The PAE heatmap renders the predicted-aligned-error matrix.

— Structural neighborhood —

3Di is Foldseek's structural alphabet. Each residue is assigned one of twenty discrete states based on how its Cα sits relative to its spatial (not sequential) neighbors. Aligning 3Di strings finds structural homologs roughly as well as full 3D superposition, but orders of magnitude faster.

Nearest PDB neighbors are the top structural matches found by Foldseek when searching this structure against the entire Protein Data Bank. Each hit reports a TM-score (0 to 1; >0.5 almost always implies the same fold) and an E-value. These are *structural* homologs — they may share no detectable sequence similarity.

— Confidence and disorder —

For AlphaFold models, the B-factor field carries pLDDT — the model's own estimate of local accuracy on a 0–100 scale. Regions with pLDDT<50 should be treated as essentially unmodeled; they often correspond to intrinsically disordered segments.

Crystallographic B-factors measure how much each atom's electron density is smeared out, in Å². They rise in mobile loops and surface residues and fall in the buried interior. In AlphaFold models this column is repurposed to hold pLDDT instead.

Predicted aligned error is AlphaFold's pairwise confidence. Unlike pLDDT (per-residue), PAE is per-residue-pair and captures whether two parts of the structure are correctly placed relative to each other. Units are ångströms of expected positional error.